Protein AF-A0A8T6ZZD4-F1 (afdb_monomer_lite)

Foldseek 3Di:
DDWQWDWDADPVGKIWIFTADDDPPDPDSVVVVVVVVVVVVVLVVVVVPDPPDDPVNSVVVVVVVQLVVLVVDPDDNVVSVVVSVVSVVRRVVRVVVIDIDRPDDD

Secondary structure (DSSP, 8-state):
--EEEEEEE-TTSEEEEEEEEPPTT---HHHHHHHHHHHHHHHHHHHHT-TT--HHHHHHHHHHHHHHHHHSSSS-HHHHHHHHHHHHHHHHHHHHHPEEEE----

Structure (mmCIF, N/CA/C/O backbone):
data_AF-A0A8T6ZZD4-F1
#
_entry.id   AF-A0A8T6ZZD4-F1
#
loop_
_atom_site.group_PDB
_atom_site.id
_atom_site.type_symbol
_atom_site.label_atom_id
_atom_site.label_alt_id
_atom_site.label_comp_id
_atom_site.label_asym_id
_atom_site.label_entity_id
_atom_site.label_seq_id
_atom_site.pdbx_PDB_ins_code
_atom_site.Cartn_x
_atom_site.Cartn_y
_atom_site.Cartn_z
_atom_site.occupancy
_atom_site.B_iso_or_equiv
_atom_site.auth_seq_id
_atom_site.auth_comp_id
_atom_site.auth_asym_id
_atom_site.auth_atom_id
_atom_site.pdbx_PDB_model_num
ATOM 1 N N . MET A 1 1 ? -11.008 0.580 17.983 1.00 69.81 1 MET A N 1
ATOM 2 C CA . MET A 1 1 ? -10.077 0.813 16.860 1.00 69.81 1 MET A CA 1
ATOM 3 C C . MET A 1 1 ? -9.630 -0.547 16.364 1.00 69.81 1 MET A C 1
ATOM 5 O O . MET A 1 1 ? -9.280 -1.367 17.202 1.00 69.81 1 MET A O 1
ATOM 9 N N . GLN A 1 2 ? -9.758 -0.824 15.067 1.00 87.94 2 GLN A N 1
ATOM 10 C CA . GLN A 1 2 ? -9.349 -2.104 14.481 1.00 87.94 2 GLN A CA 1
ATOM 11 C C . GLN A 1 2 ? -7.916 -1.988 13.952 1.00 87.94 2 GLN A C 1
ATOM 13 O O . GLN A 1 2 ? -7.541 -0.934 13.438 1.00 87.94 2 GLN A O 1
ATOM 18 N N . LEU A 1 3 ? -7.133 -3.055 14.108 1.00 91.94 3 LEU A N 1
ATOM 19 C CA . LEU A 1 3 ? -5.759 -3.151 13.620 1.00 91.94 3 LEU A CA 1
ATOM 20 C C . LEU A 1 3 ? -5.702 -4.162 12.477 1.00 91.94 3 LEU A C 1
ATOM 22 O O . LEU A 1 3 ? -6.409 -5.170 12.503 1.00 91.94 3 LEU A O 1
ATOM 26 N N . LEU A 1 4 ? -4.855 -3.883 11.493 1.00 93.44 4 LEU A N 1
ATOM 27 C CA . LEU A 1 4 ? -4.527 -4.797 10.412 1.00 93.44 4 LEU A CA 1
ATOM 28 C C . LEU A 1 4 ? -3.033 -5.116 10.462 1.00 93.44 4 LEU A C 1
ATOM 30 O O . LEU A 1 4 ? -2.205 -4.224 10.288 1.00 93.44 4 LEU A O 1
ATOM 34 N N . CYS A 1 5 ? -2.704 -6.383 10.704 1.00 92.69 5 CYS A N 1
ATOM 35 C CA . CYS A 1 5 ? -1.325 -6.834 10.850 1.00 92.69 5 CYS A CA 1
ATOM 36 C C . CYS A 1 5 ? -0.743 -7.281 9.504 1.00 92.69 5 CYS A C 1
ATOM 38 O O . CYS A 1 5 ? -1.364 -8.067 8.787 1.00 92.69 5 CYS A O 1
ATOM 40 N N . PHE A 1 6 ? 0.468 -6.824 9.192 1.00 91.44 6 PHE A N 1
ATOM 41 C CA . PHE A 1 6 ? 1.276 -7.322 8.080 1.00 91.44 6 PHE A CA 1
ATOM 42 C C . PHE A 1 6 ? 2.645 -7.768 8.578 1.00 91.44 6 PHE A C 1
ATOM 44 O O . PHE A 1 6 ? 3.248 -7.115 9.426 1.00 91.44 6 PHE A O 1
ATOM 51 N N . THR A 1 7 ? 3.165 -8.845 7.994 1.00 88.62 7 THR A N 1
ATOM 52 C CA . THR A 1 7 ? 4.565 -9.240 8.157 1.00 88.62 7 THR A CA 1
ATOM 53 C C . THR A 1 7 ? 5.324 -8.872 6.893 1.00 88.62 7 THR A C 1
ATOM 55 O O . THR A 1 7 ? 5.011 -9.373 5.813 1.00 88.62 7 THR A O 1
ATOM 58 N N . THR A 1 8 ? 6.318 -8.000 7.015 1.00 84.44 8 THR A N 1
ATOM 59 C CA . THR A 1 8 ? 7.238 -7.683 5.919 1.00 84.44 8 THR A CA 1
ATOM 60 C C . THR A 1 8 ? 8.548 -8.427 6.117 1.00 84.44 8 THR A C 1
ATOM 62 O O . THR A 1 8 ? 8.951 -8.709 7.246 1.00 84.44 8 THR A O 1
ATOM 65 N N . TYR A 1 9 ? 9.214 -8.750 5.010 1.00 80.69 9 TYR A N 1
ATOM 66 C CA . TYR A 1 9 ? 10.539 -9.355 5.011 1.00 80.69 9 TYR A CA 1
ATOM 67 C C . TYR A 1 9 ? 11.489 -8.447 4.248 1.00 80.69 9 TYR A C 1
ATOM 69 O O . TYR A 1 9 ? 11.239 -8.103 3.093 1.00 80.69 9 TYR A O 1
ATOM 77 N N . THR A 1 10 ? 12.588 -8.064 4.882 1.00 74.69 10 THR A N 1
ATOM 78 C CA . THR A 1 10 ? 13.673 -7.388 4.179 1.00 74.69 10 THR A CA 1
ATOM 79 C C . THR A 1 10 ? 14.457 -8.399 3.342 1.00 74.69 10 THR A C 1
ATOM 81 O O . THR A 1 10 ? 14.506 -9.593 3.648 1.00 74.69 10 THR A O 1
ATOM 84 N N . SER A 1 11 ? 15.166 -7.913 2.322 1.00 68.50 11 SER A N 1
ATOM 85 C CA . SER A 1 11 ? 16.119 -8.721 1.545 1.00 68.50 11 SER A CA 1
ATOM 86 C C . SER A 1 11 ? 17.227 -9.346 2.407 1.00 68.50 11 SER A C 1
ATOM 88 O O . SER A 1 11 ? 17.804 -10.363 2.032 1.00 68.50 11 SER A O 1
ATOM 90 N N . SER A 1 12 ? 17.494 -8.778 3.589 1.00 73.56 12 SER A N 1
ATOM 91 C CA . SER A 1 12 ? 18.426 -9.306 4.591 1.00 73.56 12 SER A CA 1
ATOM 92 C C . SER A 1 12 ? 17.845 -10.410 5.491 1.00 73.56 12 SER A C 1
ATOM 94 O O . SER A 1 12 ? 18.552 -10.897 6.372 1.00 73.56 12 SER A O 1
ATOM 96 N N . GLY A 1 13 ? 16.591 -10.832 5.283 1.00 73.81 13 GLY A N 1
ATOM 97 C CA . GLY A 1 13 ? 15.950 -11.912 6.046 1.00 73.81 13 GLY A CA 1
ATOM 98 C C . GLY A 1 13 ? 15.411 -11.486 7.414 1.00 73.81 13 GLY A C 1
ATOM 99 O O . GLY A 1 13 ? 15.181 -12.330 8.279 1.00 73.81 13 GLY A O 1
ATOM 100 N N . VAL A 1 14 ? 15.222 -10.185 7.624 1.00 78.94 14 VAL A N 1
ATOM 101 C CA . VAL A 1 14 ? 14.622 -9.635 8.838 1.00 78.94 14 VAL A CA 1
ATOM 102 C C . VAL A 1 14 ? 13.118 -9.524 8.632 1.00 78.94 14 VAL A C 1
ATOM 104 O O . VAL A 1 14 ? 12.681 -8.998 7.610 1.00 78.94 14 VAL A O 1
ATOM 107 N N . SER A 1 15 ? 12.33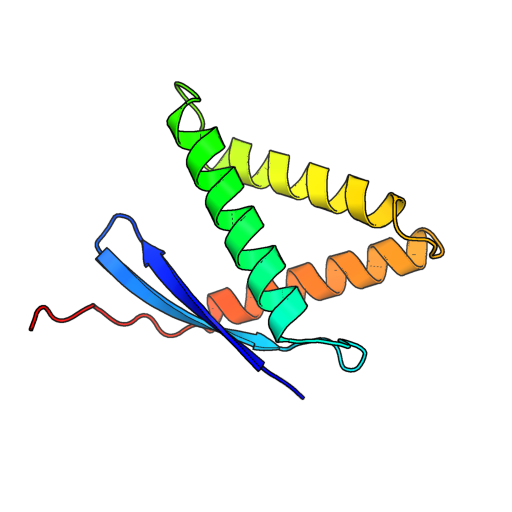3 -10.003 9.597 1.00 85.69 15 SER A N 1
ATOM 108 C CA . SER A 1 15 ? 10.880 -9.846 9.581 1.00 85.69 15 SER A CA 1
ATOM 109 C C . SER A 1 15 ? 10.445 -8.702 10.487 1.00 85.69 15 SER A C 1
ATOM 111 O O . SER A 1 15 ? 10.934 -8.573 11.613 1.00 85.69 15 SER A O 1
ATOM 113 N N . GLN A 1 16 ? 9.501 -7.893 10.026 1.00 86.44 16 GLN A N 1
ATOM 114 C CA . GLN A 1 16 ? 8.854 -6.873 10.844 1.00 86.44 16 GLN A CA 1
ATOM 115 C C . GLN A 1 16 ? 7.354 -7.132 10.860 1.00 86.44 16 GLN A C 1
ATOM 117 O O . GLN A 1 16 ? 6.739 -7.307 9.810 1.00 86.44 16 GLN A O 1
ATOM 122 N N . GLU A 1 17 ? 6.778 -7.179 12.058 1.00 91.62 17 GLU A N 1
ATOM 123 C CA . GLU A 1 17 ? 5.331 -7.214 12.240 1.00 91.62 17 GLU A CA 1
ATOM 124 C C . GLU A 1 17 ? 4.835 -5.783 12.434 1.00 91.62 17 GLU A C 1
ATOM 126 O O . GLU A 1 17 ? 5.289 -5.074 13.335 1.00 91.62 17 GLU A O 1
ATOM 131 N N . ILE A 1 18 ? 3.940 -5.357 11.549 1.00 93.50 18 ILE A N 1
ATOM 132 C CA . ILE A 1 18 ? 3.436 -3.990 11.467 1.00 93.50 18 ILE A CA 1
ATOM 133 C C . ILE A 1 18 ? 1.940 -4.018 11.751 1.00 93.50 18 ILE A C 1
ATOM 135 O O . ILE A 1 18 ? 1.189 -4.693 11.046 1.00 93.50 18 ILE A O 1
ATOM 139 N N . GLU A 1 19 ? 1.504 -3.267 12.759 1.00 94.81 19 GLU A N 1
ATOM 140 C CA . GLU A 1 19 ? 0.093 -3.123 13.118 1.00 94.81 19 GLU A CA 1
ATOM 141 C C . GLU A 1 19 ? -0.445 -1.793 12.581 1.00 94.81 19 GLU A C 1
ATOM 143 O O . GLU A 1 19 ? -0.207 -0.733 13.156 1.00 94.81 19 GLU A O 1
ATOM 148 N N . PHE A 1 20 ? -1.192 -1.826 11.475 1.00 95.12 20 PHE A N 1
ATOM 149 C CA . PHE A 1 20 ? -1.785 -0.619 10.906 1.00 95.12 20 PHE A CA 1
ATOM 150 C C . PHE A 1 20 ? -3.130 -0.298 11.568 1.00 95.12 20 PHE A C 1
ATOM 152 O O . PHE A 1 20 ? -4.074 -1.088 11.447 1.00 95.12 20 PHE A O 1
ATOM 159 N N . PRO A 1 21 ? -3.280 0.869 12.220 1.00 93.56 21 PRO A N 1
ATOM 160 C CA . PRO A 1 21 ? -4.577 1.311 12.709 1.00 93.56 21 PRO A CA 1
ATOM 161 C C . PRO A 1 21 ? -5.480 1.699 11.540 1.00 93.56 21 PRO A C 1
ATOM 163 O O . PRO A 1 21 ? -5.125 2.561 10.736 1.00 93.56 21 PRO A O 1
ATOM 166 N N . LEU A 1 22 ? -6.657 1.079 11.460 1.00 93.44 22 LEU A N 1
ATOM 167 C CA . LEU A 1 22 ? -7.647 1.355 10.422 1.00 93.44 22 LEU A CA 1
ATOM 168 C C . LEU A 1 22 ? -8.555 2.527 10.807 1.00 93.44 22 LEU A C 1
ATOM 170 O O . LEU A 1 22 ? -8.890 2.722 11.980 1.00 93.44 22 LEU A O 1
ATOM 174 N N . HIS A 1 23 ? -8.997 3.283 9.799 1.00 91.38 23 HIS A N 1
ATOM 175 C CA . HIS A 1 23 ? -9.962 4.363 9.994 1.00 91.38 23 HIS A CA 1
ATOM 176 C C . HIS A 1 23 ? -11.282 3.808 10.566 1.00 91.38 23 HIS A C 1
ATOM 178 O O . HIS A 1 23 ? -11.704 2.733 10.126 1.00 91.38 23 HIS A O 1
ATOM 184 N N . PRO A 1 24 ? -11.976 4.515 11.484 1.00 89.06 24 PRO A N 1
ATOM 185 C CA . PRO A 1 24 ? -13.232 4.039 12.074 1.00 89.06 24 PRO A CA 1
ATOM 186 C C . PRO A 1 24 ? -14.334 3.701 11.062 1.00 89.06 24 PRO A C 1
ATOM 188 O O . PRO A 1 24 ? -15.185 2.866 11.344 1.00 89.06 24 PRO A O 1
ATOM 191 N N . GLU A 1 25 ? -14.307 4.327 9.884 1.00 89.69 25 GLU A N 1
ATOM 192 C CA . GLU A 1 25 ? -15.272 4.090 8.799 1.00 89.69 25 GLU A CA 1
ATOM 193 C C . GLU A 1 25 ? -14.856 2.965 7.834 1.00 89.69 25 GLU A C 1
ATOM 195 O O . GLU A 1 25 ? -15.497 2.752 6.804 1.00 89.69 25 GLU A O 1
ATOM 200 N N . THR A 1 26 ? -13.779 2.234 8.134 1.00 91.62 26 THR A N 1
ATOM 201 C CA . THR A 1 26 ? -13.356 1.094 7.312 1.00 91.62 26 THR A CA 1
ATOM 202 C C . THR A 1 26 ? -14.414 -0.004 7.367 1.00 91.62 26 THR A C 1
ATOM 204 O O . THR A 1 26 ? -14.672 -0.580 8.419 1.00 91.62 26 THR A O 1
ATOM 207 N N . GLN A 1 27 ? -15.016 -0.319 6.220 1.00 91.12 27 GLN A N 1
ATOM 208 C CA . GLN A 1 27 ? -16.139 -1.260 6.152 1.00 91.12 27 GLN A CA 1
ATOM 209 C C . GLN A 1 27 ? -15.712 -2.732 6.223 1.00 91.12 27 GLN A C 1
ATOM 211 O O . GLN A 1 27 ? -16.449 -3.566 6.740 1.00 91.12 27 GLN A O 1
ATOM 216 N N . SER A 1 28 ? -14.543 -3.073 5.674 1.00 94.31 28 SER A N 1
ATOM 217 C CA . SER A 1 28 ? -14.068 -4.456 5.596 1.00 94.31 28 SER A CA 1
ATOM 218 C C . SER A 1 28 ? -12.549 -4.518 5.695 1.00 94.31 28 SER A C 1
ATOM 220 O O . SER A 1 28 ? -11.840 -4.103 4.778 1.00 94.31 28 SER A O 1
ATOM 222 N N . ILE A 1 29 ? -12.065 -5.085 6.802 1.00 93.75 29 ILE A N 1
ATOM 223 C CA . ILE A 1 29 ? -10.641 -5.372 7.016 1.00 93.75 29 ILE A CA 1
ATOM 224 C C . ILE A 1 29 ? -10.128 -6.315 5.928 1.00 93.75 29 ILE A C 1
ATOM 226 O O . ILE A 1 29 ? -9.095 -6.036 5.330 1.00 93.75 29 ILE A O 1
ATOM 230 N N . ASP A 1 30 ? -10.874 -7.378 5.622 1.00 94.06 30 ASP A N 1
ATOM 231 C CA . ASP A 1 30 ? -10.481 -8.377 4.622 1.00 94.06 30 ASP A CA 1
ATOM 232 C C . ASP A 1 30 ? -10.311 -7.758 3.232 1.00 94.06 30 ASP A C 1
ATOM 234 O O . ASP A 1 30 ? -9.365 -8.075 2.511 1.00 94.06 30 ASP A O 1
ATOM 238 N N . THR A 1 31 ? -11.197 -6.827 2.861 1.00 94.94 31 THR A N 1
ATOM 239 C CA . THR A 1 31 ? -11.098 -6.113 1.581 1.00 94.94 31 THR A CA 1
ATOM 240 C C . THR A 1 31 ? -9.854 -5.230 1.545 1.00 94.94 31 THR A C 1
ATOM 242 O O . THR A 1 31 ? -9.117 -5.265 0.561 1.00 94.94 31 THR A O 1
ATOM 245 N N . VAL A 1 32 ? -9.587 -4.471 2.614 1.00 95.06 32 VAL A N 1
ATOM 246 C CA . VAL A 1 32 ? -8.383 -3.628 2.713 1.00 95.06 32 VAL A CA 1
ATOM 247 C C . VAL A 1 32 ? -7.117 -4.485 2.688 1.00 95.06 32 VAL A C 1
ATOM 249 O O . VAL A 1 32 ? -6.207 -4.196 1.916 1.00 95.06 32 VAL A O 1
ATOM 252 N N . SER A 1 33 ? -7.084 -5.570 3.464 1.00 94.62 33 SER A N 1
ATOM 253 C CA . SER A 1 33 ? -5.974 -6.524 3.512 1.00 94.62 33 SER A CA 1
ATOM 254 C C . SER A 1 33 ? -5.673 -7.096 2.132 1.00 94.62 33 SER A C 1
ATOM 256 O O . SER A 1 33 ? -4.544 -6.989 1.657 1.00 94.62 33 SER A O 1
ATOM 258 N N . LYS A 1 34 ? -6.703 -7.595 1.437 1.00 96.00 34 LYS A N 1
ATOM 259 C CA . LYS A 1 34 ? -6.566 -8.126 0.082 1.00 96.00 34 LYS A CA 1
ATOM 260 C C . LYS A 1 34 ? -6.016 -7.080 -0.886 1.00 96.00 34 LYS A C 1
ATOM 262 O O . LYS A 1 34 ? -5.092 -7.383 -1.629 1.00 96.00 34 LYS A O 1
ATOM 267 N N . ILE A 1 35 ? -6.546 -5.855 -0.875 1.00 95.06 35 ILE A N 1
ATOM 268 C CA . ILE A 1 35 ? -6.074 -4.785 -1.768 1.00 95.06 35 ILE A CA 1
ATOM 269 C C . ILE A 1 35 ? -4.597 -4.469 -1.512 1.00 95.06 35 ILE A C 1
ATOM 271 O O . ILE A 1 35 ? -3.831 -4.371 -2.466 1.00 95.06 35 ILE A O 1
ATOM 275 N N . VAL A 1 36 ? -4.184 -4.334 -0.249 1.00 94.50 36 VAL A N 1
ATOM 276 C CA . VAL A 1 36 ? -2.782 -4.054 0.095 1.00 94.50 36 VAL A CA 1
ATOM 277 C C . VAL A 1 36 ? -1.870 -5.187 -0.378 1.00 94.50 36 VAL A C 1
ATOM 279 O O . VAL A 1 36 ? -0.866 -4.914 -1.031 1.00 94.50 36 VAL A O 1
ATOM 282 N N . THR A 1 37 ? -2.230 -6.449 -0.126 1.00 92.88 37 THR A N 1
ATOM 283 C CA . THR A 1 37 ? -1.452 -7.607 -0.591 1.00 92.88 37 THR A CA 1
ATOM 284 C C . THR A 1 37 ? -1.323 -7.643 -2.114 1.00 92.88 37 THR A C 1
ATOM 286 O O . THR A 1 37 ? -0.216 -7.791 -2.625 1.00 92.88 37 THR A O 1
ATOM 289 N N . GLU A 1 38 ? -2.423 -7.470 -2.851 1.00 96.25 38 GLU A N 1
ATOM 290 C CA . GLU A 1 38 ? -2.401 -7.486 -4.321 1.00 96.25 38 GLU A CA 1
ATOM 291 C C . GLU A 1 38 ? -1.573 -6.330 -4.899 1.00 96.25 38 GLU A C 1
ATOM 293 O O . GLU A 1 38 ? -0.832 -6.523 -5.864 1.00 96.25 38 GLU A O 1
ATOM 298 N N . LEU A 1 39 ? -1.639 -5.137 -4.296 1.00 93.94 39 LEU A N 1
ATOM 299 C CA . LEU A 1 39 ? -0.813 -3.999 -4.705 1.00 93.94 39 LEU A CA 1
ATOM 300 C C . LEU A 1 39 ? 0.676 -4.271 -4.469 1.00 93.94 39 LEU A C 1
ATOM 302 O O . LEU A 1 39 ? 1.477 -4.038 -5.371 1.00 93.94 39 LEU A O 1
ATOM 306 N N . LEU A 1 40 ? 1.051 -4.802 -3.301 1.00 92.12 40 LEU A N 1
ATOM 307 C CA . LEU A 1 40 ? 2.443 -5.155 -2.997 1.00 92.12 40 LEU A CA 1
ATOM 308 C C . LEU A 1 40 ? 2.985 -6.223 -3.956 1.00 92.12 40 LEU A C 1
ATOM 310 O O . LEU A 1 40 ? 4.111 -6.092 -4.443 1.00 92.12 40 LEU A O 1
ATOM 314 N N . ASN A 1 41 ? 2.182 -7.242 -4.271 1.00 91.69 41 ASN A N 1
ATOM 315 C CA . ASN A 1 41 ? 2.544 -8.276 -5.242 1.00 91.69 41 ASN A CA 1
ATOM 316 C C . ASN A 1 41 ? 2.715 -7.684 -6.644 1.00 91.69 41 ASN A C 1
ATOM 318 O O . ASN A 1 41 ? 3.745 -7.899 -7.275 1.00 91.69 41 ASN A O 1
ATOM 322 N N . THR A 1 42 ? 1.755 -6.871 -7.090 1.00 94.12 42 THR A N 1
ATOM 323 C CA . THR A 1 42 ? 1.799 -6.215 -8.405 1.00 94.12 42 THR A CA 1
ATOM 324 C C . THR A 1 42 ? 3.045 -5.346 -8.549 1.00 94.12 42 THR A C 1
ATOM 326 O O . THR A 1 42 ? 3.738 -5.428 -9.556 1.00 94.12 42 THR A O 1
ATOM 329 N N . ILE A 1 43 ? 3.372 -4.541 -7.533 1.00 91.19 43 ILE A N 1
ATOM 330 C CA . ILE A 1 43 ? 4.583 -3.708 -7.540 1.00 91.19 43 ILE A CA 1
ATOM 331 C C . ILE A 1 43 ? 5.831 -4.588 -7.585 1.00 91.19 43 ILE A C 1
ATOM 333 O O . ILE A 1 43 ? 6.731 -4.319 -8.375 1.00 91.19 43 ILE A O 1
ATOM 337 N N . SER A 1 44 ? 5.876 -5.652 -6.778 1.00 88.31 44 SER A N 1
ATOM 338 C CA . SER A 1 44 ? 7.007 -6.584 -6.757 1.00 88.31 44 SER A CA 1
ATOM 339 C C . SER A 1 44 ? 7.231 -7.239 -8.119 1.00 88.31 44 SER A C 1
ATOM 341 O O . SER A 1 44 ? 8.375 -7.388 -8.538 1.00 88.31 44 SER A O 1
ATOM 343 N N . ASP A 1 45 ? 6.162 -7.608 -8.822 1.00 91.44 45 ASP A N 1
ATOM 344 C CA . ASP A 1 45 ? 6.250 -8.193 -10.158 1.00 91.44 45 ASP A CA 1
ATOM 345 C C . ASP A 1 45 ? 6.652 -7.155 -11.211 1.00 91.44 45 ASP A C 1
ATOM 347 O O . ASP A 1 45 ? 7.558 -7.421 -11.995 1.00 91.44 45 ASP A O 1
ATOM 351 N N . CYS A 1 46 ? 6.094 -5.940 -11.171 1.00 89.88 46 CYS A N 1
ATOM 352 C CA . CYS A 1 46 ? 6.521 -4.855 -12.057 1.00 89.88 46 CYS A CA 1
ATOM 353 C C . CYS A 1 46 ? 8.008 -4.514 -11.894 1.00 89.88 46 CYS A C 1
ATOM 355 O O . CYS A 1 46 ? 8.687 -4.262 -12.882 1.00 89.88 46 CYS A O 1
ATOM 357 N N . VAL A 1 47 ? 8.522 -4.490 -10.662 1.00 89.62 47 VAL A N 1
ATOM 358 C CA . VAL A 1 47 ? 9.918 -4.117 -10.384 1.00 89.62 47 VAL A CA 1
ATOM 359 C C . VAL A 1 47 ? 10.902 -5.182 -10.868 1.00 89.62 47 VAL A C 1
ATOM 361 O O . VAL A 1 47 ? 11.976 -4.821 -11.340 1.00 89.62 47 VAL A O 1
ATOM 364 N N . LYS A 1 48 ? 10.550 -6.476 -10.801 1.00 87.06 48 LYS A N 1
ATOM 365 C CA . LYS A 1 48 ? 11.414 -7.570 -11.294 1.00 87.06 48 LYS A CA 1
ATOM 366 C C . LYS A 1 48 ? 11.788 -7.407 -12.767 1.00 87.06 48 LYS A C 1
ATOM 368 O O . LYS A 1 48 ? 12.898 -7.772 -13.140 1.00 87.06 48 LYS A O 1
ATOM 373 N N . ASP A 1 49 ? 10.877 -6.860 -13.564 1.00 86.75 49 ASP A N 1
ATOM 374 C CA . ASP A 1 49 ? 11.033 -6.724 -15.013 1.00 86.75 49 ASP A CA 1
ATOM 375 C C . ASP A 1 49 ? 11.636 -5.366 -15.436 1.00 86.75 49 ASP A C 1
ATOM 377 O O . ASP A 1 49 ? 11.857 -5.127 -16.624 1.00 86.75 49 ASP A O 1
ATOM 381 N N . LEU A 1 50 ? 11.906 -4.460 -14.486 1.00 89.38 50 LEU A N 1
ATOM 382 C CA . LEU A 1 50 ? 12.454 -3.128 -14.752 1.00 89.38 50 LEU A CA 1
ATOM 383 C C . LEU A 1 50 ? 13.958 -3.069 -14.458 1.00 89.38 50 LEU A C 1
ATOM 385 O O . LEU A 1 50 ? 14.385 -2.835 -13.323 1.00 89.38 50 LEU A O 1
ATOM 389 N N . ASP A 1 51 ? 14.771 -3.193 -15.509 1.00 86.94 51 ASP A N 1
ATOM 390 C CA . ASP A 1 51 ? 16.220 -3.004 -15.417 1.00 86.94 51 ASP A CA 1
ATOM 391 C C . ASP A 1 51 ? 16.570 -1.602 -14.884 1.00 86.94 51 ASP A C 1
ATOM 393 O O . ASP A 1 51 ? 16.201 -0.574 -15.455 1.00 86.94 51 ASP A O 1
ATOM 397 N N . GLY A 1 52 ? 17.331 -1.554 -13.787 1.00 85.56 52 GLY A N 1
ATOM 398 C CA . GLY A 1 52 ? 17.845 -0.306 -13.216 1.00 85.56 52 GLY A CA 1
ATOM 399 C C . GLY A 1 52 ? 16.852 0.503 -12.373 1.00 85.56 52 GLY A C 1
ATOM 400 O O . GLY A 1 52 ? 17.179 1.635 -12.012 1.00 85.56 52 GLY A O 1
ATOM 401 N N . CYS A 1 53 ? 15.685 -0.055 -12.031 1.00 89.06 53 CYS A N 1
ATOM 402 C CA . CYS A 1 53 ? 14.742 0.563 -11.097 1.00 89.06 53 CYS A CA 1
ATOM 403 C C . CYS A 1 53 ? 15.373 0.739 -9.704 1.00 89.06 53 CYS A C 1
ATOM 405 O O . CYS A 1 53 ? 15.942 -0.204 -9.149 1.00 89.06 53 CYS A O 1
ATOM 407 N N . LYS A 1 54 ? 15.287 1.948 -9.133 1.00 89.12 54 LYS A N 1
ATOM 408 C CA . LYS A 1 54 ? 15.754 2.242 -7.770 1.00 89.12 54 LYS A CA 1
ATOM 409 C C . LYS A 1 54 ? 14.575 2.380 -6.813 1.00 89.12 54 LYS A C 1
ATOM 411 O O . LYS A 1 54 ? 13.498 2.814 -7.210 1.00 89.12 54 LYS A O 1
ATOM 416 N N . ASP A 1 55 ? 14.820 2.157 -5.523 1.00 87.19 55 ASP A N 1
ATOM 417 C CA . ASP A 1 55 ? 13.806 2.324 -4.468 1.00 87.19 55 ASP A CA 1
ATOM 418 C C . ASP A 1 55 ? 13.123 3.705 -4.509 1.00 87.19 55 ASP A C 1
ATOM 420 O O . ASP A 1 55 ? 11.916 3.817 -4.307 1.00 87.19 55 ASP A O 1
ATOM 424 N N . GLY A 1 56 ? 13.874 4.761 -4.846 1.00 90.56 56 GLY A N 1
ATOM 425 C CA . GLY A 1 56 ? 13.329 6.113 -5.014 1.00 90.56 56 GLY A CA 1
ATOM 426 C C . GLY A 1 56 ? 12.306 6.235 -6.149 1.00 90.56 56 GLY A C 1
ATOM 427 O O . GLY A 1 56 ? 11.313 6.944 -5.990 1.00 90.56 56 GLY A O 1
ATOM 428 N N . ASP A 1 57 ? 12.495 5.510 -7.255 1.00 93.00 57 ASP A N 1
ATOM 429 C CA . ASP A 1 57 ? 11.557 5.501 -8.384 1.00 93.00 57 ASP A CA 1
ATOM 430 C C . ASP A 1 57 ? 10.246 4.805 -7.989 1.00 93.00 57 ASP A C 1
ATOM 432 O O . ASP A 1 57 ? 9.160 5.273 -8.333 1.00 93.00 57 ASP A O 1
ATOM 436 N N . ILE A 1 58 ? 10.343 3.728 -7.200 1.00 91.44 58 ILE A N 1
ATOM 437 C CA . ILE A 1 58 ? 9.190 2.990 -6.665 1.00 91.44 58 ILE A CA 1
ATOM 438 C C . ILE A 1 58 ? 8.377 3.887 -5.727 1.00 91.44 58 ILE A C 1
ATOM 440 O O . ILE A 1 58 ? 7.160 4.010 -5.888 1.00 91.44 58 ILE A O 1
ATOM 444 N N . LEU A 1 59 ? 9.038 4.554 -4.775 1.00 92.50 59 LEU A N 1
ATOM 445 C CA . LEU A 1 59 ? 8.379 5.475 -3.844 1.00 92.50 59 LEU A CA 1
ATOM 446 C C . LEU A 1 59 ? 7.725 6.653 -4.579 1.00 92.50 59 LEU A C 1
ATOM 448 O O . LEU A 1 59 ? 6.591 7.026 -4.268 1.00 92.50 59 LEU A O 1
ATOM 452 N N . GLN A 1 60 ? 8.396 7.206 -5.593 1.00 94.75 60 GLN A N 1
ATOM 453 C CA . GLN A 1 60 ? 7.830 8.272 -6.414 1.00 94.75 60 GLN A CA 1
ATOM 454 C C . GLN A 1 60 ? 6.598 7.786 -7.191 1.00 94.75 60 GLN A C 1
ATOM 456 O O . GLN A 1 60 ? 5.560 8.449 -7.155 1.00 94.75 60 GLN A O 1
ATOM 461 N N . ALA A 1 61 ? 6.663 6.621 -7.840 1.00 94.94 61 ALA A N 1
ATOM 462 C CA . ALA A 1 61 ? 5.535 6.052 -8.576 1.00 94.94 61 ALA A CA 1
ATOM 463 C C . ALA A 1 61 ? 4.328 5.781 -7.662 1.00 94.94 61 ALA A C 1
ATOM 465 O O . ALA A 1 61 ? 3.204 6.162 -7.993 1.00 94.94 61 ALA A O 1
ATOM 466 N N . LEU A 1 62 ? 4.558 5.204 -6.479 1.00 93.88 62 LEU A N 1
ATO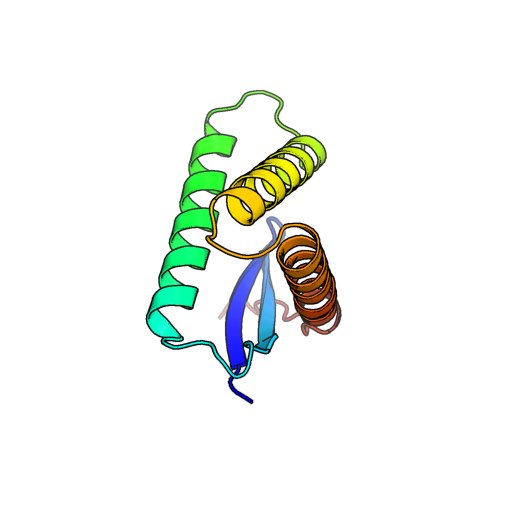M 467 C CA . LEU A 1 62 ? 3.527 5.003 -5.460 1.00 93.88 62 LEU A CA 1
ATOM 468 C C . LEU A 1 62 ? 2.870 6.323 -5.043 1.00 93.88 62 LEU A C 1
ATOM 470 O O . LEU A 1 62 ? 1.642 6.405 -4.987 1.00 93.88 62 LEU A O 1
ATOM 474 N N . SER A 1 63 ? 3.663 7.378 -4.831 1.00 95.25 63 SER A N 1
ATOM 475 C CA . SER A 1 63 ? 3.128 8.700 -4.482 1.00 95.25 63 SER A CA 1
ATOM 476 C C . SER A 1 63 ? 2.214 9.266 -5.579 1.00 95.25 63 SER A C 1
ATOM 478 O O . SER A 1 63 ? 1.142 9.803 -5.286 1.00 95.25 63 SER A O 1
ATOM 480 N N . MET A 1 64 ? 2.579 9.075 -6.853 1.00 95.81 64 MET A N 1
ATOM 481 C CA . MET A 1 64 ? 1.765 9.491 -7.995 1.00 95.81 64 MET A CA 1
ATOM 482 C C . MET A 1 64 ? 0.459 8.698 -8.064 1.00 95.81 64 MET A C 1
ATOM 484 O O . MET A 1 64 ? -0.605 9.289 -8.242 1.00 95.81 64 MET A O 1
ATOM 488 N N . VAL A 1 65 ? 0.516 7.375 -7.880 1.00 95.19 65 VAL A N 1
ATOM 489 C CA . VAL A 1 65 ? -0.674 6.511 -7.854 1.00 95.19 65 VAL A CA 1
ATOM 490 C C . VAL A 1 65 ? -1.632 6.938 -6.743 1.00 95.19 65 VAL A C 1
ATOM 492 O O . VAL A 1 65 ? -2.831 7.062 -6.990 1.00 95.19 65 VAL A O 1
ATOM 495 N N . MET A 1 66 ? -1.123 7.231 -5.545 1.00 93.81 66 MET A N 1
ATOM 496 C CA . MET A 1 66 ? -1.931 7.718 -4.423 1.00 93.81 66 MET A CA 1
ATOM 497 C C . MET A 1 66 ? -2.601 9.062 -4.733 1.00 93.81 66 MET A C 1
ATOM 499 O O . MET A 1 66 ? -3.804 9.213 -4.513 1.00 93.81 66 MET A O 1
ATOM 503 N N . ALA A 1 67 ? -1.853 10.016 -5.295 1.00 93.50 67 ALA A N 1
ATOM 504 C CA . ALA A 1 67 ? -2.377 11.326 -5.680 1.00 93.50 67 ALA A CA 1
ATOM 505 C C . ALA A 1 67 ? -3.437 11.238 -6.793 1.00 93.50 67 ALA A C 1
ATOM 507 O O . ALA A 1 67 ? -4.447 11.936 -6.753 1.00 93.50 67 ALA A O 1
ATOM 508 N N . ILE A 1 68 ? -3.247 10.356 -7.777 1.00 94.00 68 ILE A N 1
ATOM 509 C CA . ILE A 1 68 ? -4.245 10.107 -8.824 1.00 94.00 68 ILE A CA 1
ATOM 510 C C . ILE A 1 68 ? -5.484 9.452 -8.209 1.00 94.00 68 ILE A C 1
ATOM 512 O O . ILE A 1 68 ? -6.607 9.899 -8.448 1.00 94.00 68 ILE A O 1
ATOM 516 N N . ARG A 1 69 ? -5.305 8.422 -7.372 1.00 92.25 69 ARG A N 1
ATOM 517 C CA . ARG A 1 69 ? -6.420 7.674 -6.782 1.00 92.25 69 ARG A CA 1
ATOM 518 C C . ARG A 1 69 ? -7.264 8.531 -5.841 1.00 92.25 69 ARG A C 1
ATOM 520 O O . ARG A 1 69 ? -8.483 8.371 -5.838 1.00 92.25 69 ARG A O 1
ATOM 527 N N . SER A 1 70 ? -6.657 9.477 -5.125 1.00 91.94 70 SER A N 1
ATOM 528 C CA . SER A 1 70 ? -7.379 10.435 -4.278 1.00 91.94 70 SER A CA 1
ATOM 529 C C . SER A 1 70 ? -8.247 11.417 -5.076 1.00 91.94 70 SER A C 1
ATOM 531 O O . SER A 1 70 ? -9.215 11.962 -4.549 1.00 91.94 70 SER A O 1
ATOM 533 N N . ARG A 1 71 ? -7.977 11.616 -6.371 1.00 89.50 71 ARG A N 1
ATOM 534 C CA . ARG A 1 71 ? -8.862 12.367 -7.279 1.00 89.50 71 ARG A CA 1
ATOM 535 C C . ARG A 1 71 ? -9.958 11.520 -7.917 1.00 89.50 71 ARG A C 1
ATOM 537 O O . ARG A 1 71 ? -10.905 12.083 -8.452 1.00 89.50 71 ARG A O 1
ATOM 544 N N . MET A 1 72 ? -9.839 10.195 -7.870 1.00 92.06 72 MET A N 1
ATOM 545 C CA . MET A 1 72 ? -10.829 9.266 -8.427 1.00 92.06 72 MET A CA 1
ATOM 546 C C . MET A 1 72 ? -11.948 8.899 -7.443 1.00 92.06 72 MET A C 1
ATOM 548 O O . MET A 1 72 ? -12.868 8.175 -7.820 1.00 92.06 72 MET A O 1
ATOM 552 N N . VAL A 1 73 ? -11.845 9.314 -6.181 1.00 86.88 73 VAL A N 1
ATOM 553 C CA . VAL A 1 73 ? -12.903 9.149 -5.178 1.00 86.88 73 VAL A CA 1
ATOM 554 C C . VAL A 1 73 ? -13.856 10.344 -5.236 1.00 86.88 73 VAL A C 1
ATOM 556 O O . VAL A 1 73 ? -13.415 11.476 -5.427 1.00 86.88 73 VAL A O 1
ATOM 559 N N . ASP A 1 74 ? -15.159 10.089 -5.094 1.00 88.62 74 ASP A N 1
ATOM 560 C CA . ASP A 1 74 ? -16.213 11.111 -5.178 1.00 88.62 74 ASP A CA 1
ATOM 561 C C . ASP A 1 74 ? -16.325 11.907 -3.867 1.00 88.62 74 ASP A C 1
ATOM 563 O O . ASP A 1 74 ? -17.273 11.778 -3.096 1.00 88.62 74 ASP A O 1
ATOM 567 N N . ILE A 1 75 ? -15.272 12.668 -3.571 1.00 91.06 75 ILE A N 1
ATOM 568 C CA . ILE A 1 75 ? -15.153 13.542 -2.403 1.00 91.06 75 ILE A CA 1
ATOM 569 C C . ILE A 1 75 ? -14.486 14.863 -2.798 1.00 91.06 75 ILE A C 1
ATOM 571 O O . ILE A 1 75 ? -13.757 14.961 -3.792 1.00 91.06 75 ILE A O 1
ATOM 575 N N . GLU A 1 76 ? -14.741 15.900 -2.002 1.00 94.44 76 GLU A N 1
ATOM 576 C CA . GLU A 1 76 ? -14.180 17.234 -2.213 1.00 94.44 76 GLU A CA 1
ATOM 577 C C . GLU A 1 76 ? -12.626 17.182 -2.219 1.00 94.44 76 GLU A C 1
ATOM 579 O O . GLU A 1 76 ? -12.034 16.464 -1.403 1.00 94.44 76 GLU A O 1
ATOM 584 N N . PRO A 1 77 ? -11.947 17.874 -3.162 1.00 91.50 77 PRO A N 1
ATOM 585 C CA . PRO A 1 77 ? -10.497 17.778 -3.343 1.00 91.50 77 PRO A CA 1
ATOM 586 C C . PRO A 1 77 ? -9.646 18.004 -2.086 1.00 91.50 77 PRO A C 1
ATOM 588 O O . PRO A 1 77 ? -8.737 17.212 -1.828 1.00 91.50 77 PRO A O 1
ATOM 591 N N . GLU A 1 78 ? -9.908 19.056 -1.312 1.00 93.25 78 GLU A N 1
ATOM 592 C CA . GLU A 1 78 ? -9.135 19.371 -0.107 1.00 93.25 78 GLU A CA 1
ATOM 593 C C . GLU A 1 78 ? -9.357 18.334 0.996 1.00 93.25 78 GLU A C 1
ATOM 595 O O . GLU A 1 78 ? -8.425 17.965 1.712 1.00 93.25 78 GLU A O 1
ATOM 600 N N . THR A 1 79 ? -10.582 17.833 1.115 1.00 93.31 79 THR A N 1
ATOM 601 C CA . THR A 1 79 ? -10.971 16.777 2.049 1.00 93.31 79 THR A CA 1
ATOM 602 C C . THR A 1 79 ? -10.242 15.479 1.713 1.00 93.31 79 THR A C 1
ATOM 604 O O . THR A 1 79 ? -9.632 14.870 2.591 1.00 93.31 79 THR A O 1
ATOM 607 N N . SER A 1 80 ? -10.216 15.102 0.430 1.00 93.81 80 SER A N 1
ATOM 608 C CA . SER A 1 80 ? -9.456 13.947 -0.061 1.00 93.81 80 SER A CA 1
ATOM 609 C C . SER A 1 80 ? -7.962 14.074 0.225 1.00 93.81 80 SER A C 1
ATOM 611 O O . SER A 1 80 ? -7.331 13.135 0.710 1.00 93.81 80 SER A O 1
ATOM 613 N N . HIS A 1 81 ? -7.396 15.258 -0.021 1.00 94.12 81 HIS A N 1
ATOM 614 C CA . HIS A 1 81 ? -5.991 15.532 0.251 1.00 94.12 81 HIS A CA 1
ATOM 615 C C . HIS A 1 81 ? -5.655 15.385 1.742 1.00 94.12 81 HIS A C 1
ATOM 617 O O . HIS A 1 81 ? -4.705 14.682 2.084 1.00 94.12 81 HIS A O 1
ATOM 623 N N . LYS A 1 82 ? -6.448 15.995 2.632 1.00 94.31 82 LYS A N 1
ATOM 624 C CA . LYS A 1 82 ? -6.246 15.904 4.087 1.00 94.31 82 LYS A CA 1
ATOM 625 C C . LYS A 1 82 ? -6.317 14.460 4.576 1.00 94.31 82 LYS A C 1
ATOM 627 O O . LYS A 1 82 ? -5.441 14.035 5.325 1.00 94.31 82 LYS A O 1
ATOM 632 N N . LEU A 1 83 ? -7.314 13.704 4.114 1.00 93.31 83 LEU A N 1
ATOM 633 C CA . LEU A 1 83 ? -7.481 12.303 4.492 1.00 93.31 83 LEU A CA 1
ATOM 634 C C . LEU A 1 83 ? -6.309 11.440 4.004 1.00 93.31 83 LEU A C 1
ATOM 636 O O . LEU A 1 83 ? -5.775 10.638 4.768 1.00 93.31 83 LEU A O 1
ATOM 640 N N . LEU A 1 84 ? -5.862 11.643 2.760 1.00 94.88 84 LEU A N 1
ATOM 641 C CA . LEU A 1 84 ? -4.710 10.933 2.205 1.00 94.88 84 LEU A CA 1
ATOM 642 C C . LEU A 1 84 ? -3.439 11.194 3.022 1.00 94.88 84 LEU A C 1
ATOM 644 O O . LEU A 1 84 ? -2.741 10.249 3.382 1.00 94.88 84 LEU A O 1
ATOM 648 N N . MET A 1 85 ? -3.148 12.462 3.329 1.00 95.62 85 MET A N 1
ATOM 649 C CA . MET A 1 85 ? -1.964 12.831 4.109 1.00 95.62 85 MET A CA 1
ATOM 650 C C . MET A 1 85 ? -2.027 12.285 5.537 1.00 95.62 85 MET A C 1
ATOM 652 O O . MET A 1 85 ? -1.019 11.803 6.045 1.00 95.62 85 MET A O 1
ATOM 656 N N . GLN A 1 86 ? -3.210 12.287 6.158 1.00 94.88 86 GLN A N 1
ATOM 657 C CA . GLN A 1 86 ? -3.415 11.671 7.468 1.00 94.88 86 GLN A CA 1
ATOM 658 C C . GLN A 1 86 ? -3.123 10.165 7.439 1.00 94.88 86 GLN A C 1
ATOM 660 O O . GLN A 1 86 ? -2.445 9.662 8.332 1.00 94.88 86 GLN A O 1
ATOM 665 N N . PHE A 1 87 ? -3.609 9.440 6.426 1.00 94.88 87 PHE A N 1
ATOM 666 C CA . PHE A 1 87 ? -3.333 8.007 6.291 1.00 94.88 87 PHE A CA 1
ATOM 667 C C . PHE A 1 87 ? -1.854 7.723 6.051 1.00 94.88 87 PHE A C 1
ATOM 669 O O . PHE A 1 87 ? -1.317 6.814 6.678 1.00 94.88 87 PHE A O 1
ATOM 676 N N . ILE A 1 88 ? -1.183 8.504 5.199 1.00 94.81 88 ILE A N 1
ATOM 677 C CA . ILE A 1 88 ? 0.262 8.361 4.972 1.00 94.81 88 ILE A CA 1
ATOM 678 C C . ILE A 1 88 ? 1.021 8.520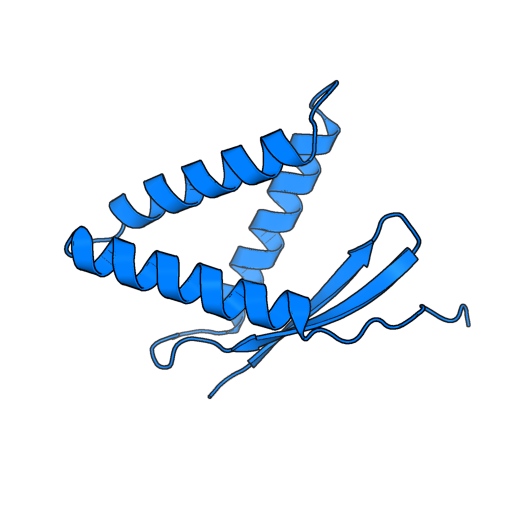 6.289 1.00 94.81 88 ILE A C 1
ATOM 680 O O . ILE A 1 88 ? 1.801 7.639 6.639 1.00 94.81 88 ILE A O 1
ATOM 684 N N . GLU A 1 89 ? 0.763 9.598 7.029 1.00 95.31 89 GLU A N 1
ATOM 685 C CA . GLU A 1 89 ? 1.451 9.881 8.291 1.00 95.31 89 GLU A CA 1
ATOM 686 C C . GLU A 1 89 ? 1.215 8.764 9.317 1.00 95.31 89 GLU A C 1
ATOM 688 O O . GLU A 1 89 ? 2.154 8.178 9.853 1.00 95.31 89 GLU A O 1
ATOM 693 N N . GLN A 1 90 ? -0.051 8.401 9.538 1.00 95.19 90 GLN A N 1
ATOM 694 C CA . GLN A 1 90 ? -0.443 7.389 10.515 1.00 95.19 90 GLN A CA 1
ATOM 695 C C . GLN A 1 90 ? 0.127 6.004 10.183 1.00 95.19 90 GLN A C 1
ATOM 697 O O . GLN A 1 90 ? 0.602 5.293 11.069 1.00 95.19 90 GLN A O 1
ATOM 702 N N . HIS A 1 91 ? 0.069 5.595 8.916 1.00 94.81 91 HIS A N 1
ATOM 703 C CA . HIS A 1 91 ? 0.580 4.293 8.503 1.00 94.81 91 HIS A CA 1
ATOM 704 C C . HIS A 1 91 ? 2.105 4.271 8.468 1.00 94.81 91 HIS A C 1
ATOM 706 O O . HIS A 1 91 ? 2.695 3.261 8.841 1.00 94.81 91 HIS A O 1
ATOM 712 N N . HIS A 1 92 ? 2.759 5.374 8.098 1.00 93.62 92 HIS A N 1
ATOM 713 C CA . HIS A 1 92 ? 4.212 5.447 8.172 1.00 93.62 92 HIS A CA 1
ATOM 714 C C . HIS A 1 92 ? 4.695 5.376 9.625 1.00 93.62 92 HIS A C 1
ATOM 716 O O . HIS A 1 92 ? 5.640 4.634 9.903 1.00 93.62 92 HIS A O 1
ATOM 722 N N . GLN A 1 93 ? 4.029 6.061 10.558 1.00 94.38 93 GLN A N 1
ATOM 723 C CA . GLN A 1 93 ? 4.358 5.953 11.978 1.00 94.38 93 GLN A CA 1
ATOM 724 C C . GLN A 1 93 ? 4.232 4.504 12.476 1.00 94.38 93 GLN A C 1
ATOM 726 O O . GLN A 1 93 ? 5.130 4.021 13.157 1.00 94.38 93 GLN A O 1
ATOM 731 N N . ALA A 1 94 ? 3.202 3.764 12.048 1.00 93.88 94 ALA A N 1
ATOM 732 C CA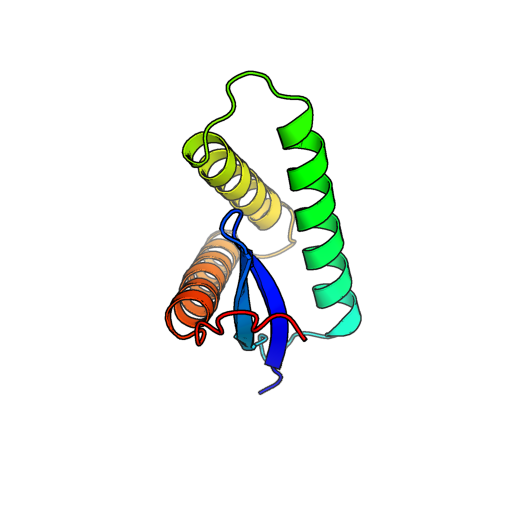 . ALA A 1 94 ? 3.059 2.344 12.385 1.00 93.88 94 ALA A CA 1
ATOM 733 C C . ALA A 1 94 ? 4.241 1.481 11.896 1.00 93.88 94 ALA A C 1
ATOM 735 O O . ALA A 1 94 ? 4.663 0.563 12.596 1.00 93.88 94 ALA A O 1
ATOM 736 N N . VAL A 1 95 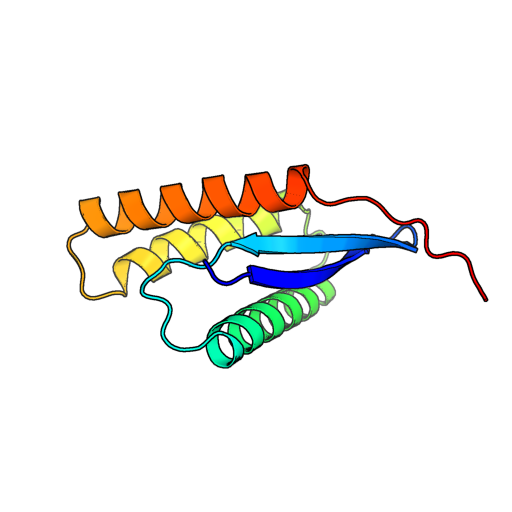? 4.812 1.785 10.723 1.00 92.31 95 VAL A N 1
ATOM 737 C CA . VAL A 1 95 ? 6.032 1.119 10.224 1.00 92.31 95 VAL A CA 1
ATOM 738 C C . VAL A 1 95 ? 7.245 1.454 11.099 1.00 92.31 95 VAL A C 1
ATOM 740 O O . VAL A 1 95 ? 8.068 0.581 11.354 1.00 92.31 95 VAL A O 1
ATOM 743 N N . LEU A 1 96 ? 7.367 2.699 11.570 1.00 91.38 96 LEU A N 1
ATOM 744 C CA . LEU A 1 96 ? 8.469 3.119 12.446 1.00 91.38 96 LEU A CA 1
ATOM 745 C C . LEU A 1 96 ? 8.372 2.493 13.844 1.00 91.38 96 LEU A C 1
ATOM 747 O O . LEU A 1 96 ? 9.397 2.172 14.444 1.00 91.38 96 LEU A O 1
ATOM 751 N N . ASP A 1 97 ? 7.151 2.293 14.335 1.00 91.31 97 ASP A N 1
ATOM 752 C CA . ASP A 1 97 ? 6.874 1.669 15.632 1.00 91.31 97 ASP A CA 1
ATOM 753 C C . ASP A 1 97 ? 6.989 0.133 15.586 1.00 91.31 97 ASP A C 1
ATOM 755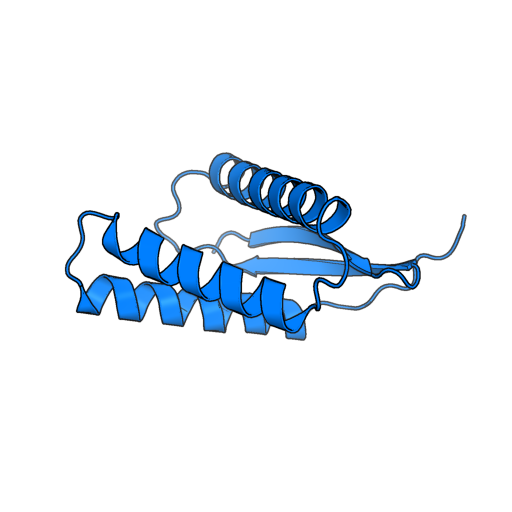 O O . ASP A 1 97 ? 7.057 -0.525 16.632 1.00 91.31 97 ASP A O 1
ATOM 759 N N . ALA A 1 98 ? 7.018 -0.453 14.383 1.00 89.50 98 ALA A N 1
ATOM 760 C CA . ALA A 1 98 ? 7.068 -1.891 14.176 1.00 89.50 98 ALA A CA 1
ATOM 761 C C . ALA A 1 98 ? 8.317 -2.512 14.813 1.00 89.50 98 ALA A C 1
ATOM 763 O O . ALA A 1 98 ? 9.463 -2.098 14.599 1.00 89.50 98 ALA A O 1
ATOM 764 N N . LYS A 1 99 ? 8.105 -3.574 15.592 1.00 77.25 99 LYS A N 1
ATOM 765 C CA . LYS A 1 99 ? 9.205 -4.278 16.249 1.00 77.25 99 LYS A CA 1
ATOM 766 C C . LYS A 1 99 ? 9.907 -5.180 15.245 1.00 77.25 99 LYS A C 1
ATOM 768 O O . LYS A 1 99 ? 9.309 -6.074 14.651 1.00 77.25 99 LYS A O 1
ATOM 773 N N . THR A 1 100 ? 11.212 -4.980 15.114 1.00 75.12 100 THR A N 1
ATOM 774 C CA . THR A 1 100 ? 12.064 -5.859 14.317 1.00 75.12 100 THR A CA 1
ATOM 775 C C . THR A 1 100 ? 12.249 -7.200 15.022 1.00 75.12 100 THR A C 1
ATOM 777 O O . THR A 1 100 ? 12.751 -7.244 16.145 1.00 75.12 100 THR A O 1
ATOM 780 N N . GLN A 1 101 ? 11.888 -8.294 14.353 1.00 69.50 101 GLN A N 1
ATOM 781 C CA . GLN A 1 101 ? 12.188 -9.652 14.796 1.00 69.50 101 GLN A CA 1
ATOM 782 C C . GLN A 1 101 ? 13.229 -10.263 13.854 1.00 69.50 101 GLN A C 1
ATOM 784 O O . GLN A 1 101 ? 13.039 -10.340 12.639 1.00 69.50 101 GLN A O 1
ATOM 789 N N . ILE A 1 102 ? 14.355 -10.709 14.411 1.00 57.75 102 ILE A N 1
ATOM 790 C CA . ILE A 1 102 ? 15.298 -11.538 13.659 1.00 57.75 102 ILE A CA 1
ATOM 791 C C . ILE A 1 102 ? 14.641 -12.908 13.537 1.00 57.75 102 ILE A C 1
ATOM 793 O O . ILE A 1 102 ? 14.396 -13.555 14.556 1.00 57.75 102 ILE A O 1
ATOM 797 N N . ALA A 1 103 ? 14.347 -13.344 12.312 1.00 56.16 103 ALA A N 1
ATOM 798 C CA . ALA A 1 103 ? 13.849 -14.688 12.069 1.00 56.16 103 ALA A CA 1
ATOM 799 C C . ALA A 1 103 ? 14.930 -15.692 12.504 1.00 56.16 103 ALA A C 1
ATOM 801 O O . ALA A 1 103 ? 15.879 -15.975 11.770 1.00 56.16 103 ALA A O 1
ATOM 802 N N . SER A 1 104 ? 14.830 -16.200 13.734 1.00 47.53 104 SER A N 1
ATOM 803 C CA . SER A 1 104 ? 15.657 -17.314 14.179 1.00 47.53 104 SER A CA 1
ATOM 804 C C . SER A 1 104 ? 15.264 -18.517 13.333 1.00 47.53 104 SER A C 1
ATOM 806 O O . SER A 1 104 ? 14.130 -18.984 13.416 1.00 47.53 104 SER A O 1
ATOM 808 N N . ARG A 1 105 ? 16.188 -19.002 12.498 1.00 44.50 105 ARG A N 1
ATOM 809 C CA . ARG A 1 105 ? 16.033 -20.284 11.804 1.00 44.50 105 ARG A CA 1
ATOM 810 C C . ARG A 1 105 ? 15.755 -21.368 12.854 1.00 44.50 105 ARG A C 1
ATOM 812 O O . ARG A 1 105 ? 16.599 -21.583 13.724 1.00 44.50 105 ARG A O 1
ATOM 819 N N . ALA A 1 106 ? 14.572 -21.974 12.787 1.00 38.12 106 ALA A N 1
ATOM 820 C CA . ALA A 1 106 ? 14.282 -23.272 13.390 1.00 38.12 106 ALA A CA 1
ATOM 821 C C . ALA A 1 106 ? 14.733 -24.384 12.435 1.00 38.12 106 ALA A C 1
ATOM 823 O O . ALA A 1 106 ? 14.647 -24.158 11.203 1.00 38.12 106 ALA A O 1
#

Sequence (106 aa):
MQLLCFTTYTSSGVSQEIEFPLHPETQSIDTVSKIVTELLNTISDCVKDLDGCKDGDILQALSMVMAIRSRMVDIEPETSHKLLMQFIEQHHQAVLDAKTQIASRA

pLDDT: mean 88.43, std 10.77, range [38.12, 96.25]

Radius of gyration: 15.57 Å; chains: 1; bounding box: 35×43×32 Å